Protein AF-A0A7V3VX80-F1 (afdb_monomer)

Radius of gyration: 18.84 Å; Cα contacts (8 Å, |Δi|>4): 241; chains: 1; bounding box: 45×26×64 Å

Mean predicted aligned error: 4.14 Å

Secondary structure (DSSP, 8-state):
-PPPPPEEEEE--STTTHHHHHHHHHTT-EEEEEESSS--GGGGG-SEEEE--TT-HHHHHHHHHHHT-SEEEE-S-STTHHHHHHHHHHHT-SSS-HHHHHHHH-HHHHHHHHHHTT---S-----SSHHHHHHHHHHH-SS-----SS-S--

Structure (mmCIF, N/CA/C/O backbone):
data_AF-A0A7V3VX80-F1
#
_entry.id   AF-A0A7V3VX80-F1
#
loop_
_atom_site.group_PDB
_atom_site.id
_atom_site.type_symbol
_atom_site.label_atom_id
_atom_site.label_alt_id
_atom_site.label_comp_id
_atom_site.label_asym_id
_atom_site.label_entity_id
_atom_site.label_seq_id
_atom_site.pdbx_PDB_ins_code
_atom_site.Cartn_x
_atom_site.Cartn_y
_atom_site.Cartn_z
_atom_site.occupancy
_atom_site.B_iso_or_equiv
_atom_site.auth_seq_id
_atom_site.auth_comp_id
_atom_site.auth_asym_id
_atom_site.auth_atom_id
_atom_site.pdbx_PDB_model_num
ATOM 1 N N . MET A 1 1 ? -8.036 2.687 34.904 1.00 47.69 1 MET A N 1
ATOM 2 C CA . MET A 1 1 ? -8.331 3.227 33.560 1.00 47.69 1 MET A CA 1
ATOM 3 C C . MET A 1 1 ? -8.295 2.065 32.585 1.00 47.69 1 MET A C 1
ATOM 5 O O . MET A 1 1 ? -7.263 1.417 32.483 1.00 47.69 1 MET A O 1
ATOM 9 N N . THR A 1 2 ? -9.414 1.729 31.951 1.00 60.75 2 THR A N 1
ATOM 10 C CA . THR A 1 2 ? -9.475 0.692 30.911 1.00 60.75 2 THR A CA 1
ATOM 11 C C . THR A 1 2 ? -8.682 1.186 29.698 1.00 60.75 2 THR A C 1
ATOM 13 O O . THR A 1 2 ? -8.943 2.286 29.215 1.00 60.75 2 THR A O 1
ATOM 16 N N . GLN A 1 3 ? -7.674 0.435 29.237 1.00 71.75 3 GLN A N 1
ATOM 17 C CA . GLN A 1 3 ? -6.940 0.802 28.021 1.00 71.75 3 GLN A CA 1
ATOM 18 C C . GLN A 1 3 ? -7.911 0.878 26.836 1.00 71.75 3 GLN A C 1
ATOM 20 O O . GLN A 1 3 ? -8.716 -0.032 26.636 1.00 71.75 3 GLN A O 1
ATOM 25 N N . LYS A 1 4 ? -7.820 1.952 26.039 1.00 82.94 4 LYS A N 1
ATOM 26 C CA . LYS A 1 4 ? -8.529 2.055 24.757 1.00 82.94 4 LYS A CA 1
ATOM 27 C C . LYS A 1 4 ? -8.100 0.879 23.876 1.00 82.94 4 LYS A C 1
ATOM 29 O O . LYS A 1 4 ? -6.908 0.690 23.635 1.00 82.94 4 LYS A O 1
ATOM 34 N N . GLN A 1 5 ? -9.069 0.113 23.385 1.00 89.06 5 GLN A N 1
ATOM 35 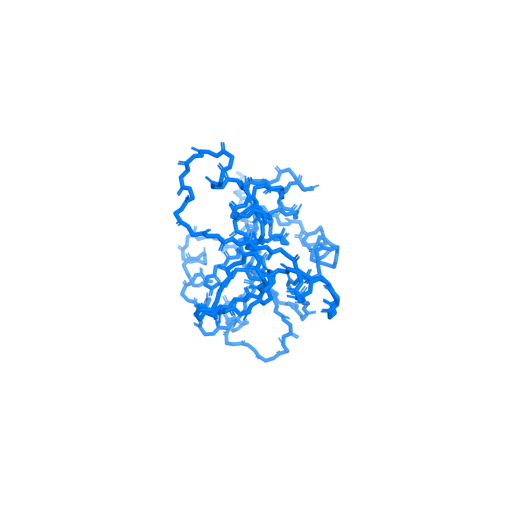C CA . GLN A 1 5 ? -8.800 -0.963 22.440 1.00 89.06 5 GLN A CA 1
ATOM 36 C C . GLN A 1 5 ? -8.361 -0.365 21.096 1.00 89.06 5 GLN A C 1
ATOM 38 O O . GLN A 1 5 ? -9.075 0.463 20.528 1.00 89.06 5 GLN A O 1
ATOM 43 N N . ARG A 1 6 ? -7.180 -0.762 20.612 1.00 97.62 6 ARG A N 1
ATOM 44 C CA . ARG A 1 6 ? -6.585 -0.232 19.375 1.00 97.62 6 ARG A CA 1
ATOM 45 C C . ARG A 1 6 ? -7.310 -0.753 18.134 1.00 97.62 6 ARG A C 1
ATOM 47 O O . ARG A 1 6 ? -7.706 -1.920 18.106 1.00 97.62 6 ARG A O 1
ATOM 54 N N . LEU A 1 7 ? -7.443 0.088 17.111 1.00 98.56 7 LEU A N 1
ATOM 55 C CA . LEU A 1 7 ? -8.063 -0.248 15.828 1.00 98.56 7 LEU A CA 1
ATOM 56 C C . LEU A 1 7 ? -7.004 -0.437 14.735 1.00 98.56 7 LEU A C 1
ATOM 58 O O . LEU A 1 7 ? -6.269 0.493 14.410 1.00 98.56 7 LEU A O 1
ATOM 62 N N . LEU A 1 8 ? -6.957 -1.634 14.151 1.00 98.75 8 LEU A N 1
ATOM 63 C CA . LEU A 1 8 ? -6.107 -1.974 13.013 1.00 98.75 8 LEU A CA 1
ATOM 64 C C . LEU A 1 8 ? -6.920 -1.927 11.714 1.00 98.75 8 LEU A C 1
ATOM 66 O O . LEU A 1 8 ? -7.960 -2.575 11.610 1.00 98.75 8 LEU A O 1
ATOM 70 N N . HIS A 1 9 ? -6.431 -1.202 10.713 1.00 98.81 9 HIS A N 1
ATOM 71 C CA . HIS A 1 9 ? -6.997 -1.186 9.366 1.00 98.81 9 HIS A CA 1
ATOM 72 C C . HIS A 1 9 ? -6.285 -2.214 8.482 1.00 98.81 9 HIS A C 1
ATOM 74 O O . HIS A 1 9 ? -5.080 -2.124 8.267 1.00 98.81 9 HIS A O 1
ATOM 80 N N . VAL A 1 10 ? -7.014 -3.201 7.975 1.00 98.69 10 VAL A N 1
ATOM 81 C CA . VAL A 1 10 ? -6.511 -4.200 7.028 1.00 98.69 10 VAL A CA 1
ATOM 82 C C . VAL A 1 10 ? -7.010 -3.851 5.626 1.00 98.69 10 VAL A C 1
ATOM 84 O O . VAL A 1 10 ? -8.218 -3.760 5.395 1.00 98.69 10 VAL A O 1
ATOM 87 N N . LEU A 1 11 ? -6.081 -3.646 4.692 1.00 98.44 11 LEU A N 1
ATOM 88 C CA . LEU A 1 11 ? -6.395 -3.477 3.275 1.00 98.44 11 LEU A CA 1
ATOM 89 C C . LEU A 1 11 ? -6.536 -4.849 2.612 1.00 98.44 11 LEU A C 1
ATOM 91 O O . LEU A 1 11 ? -5.602 -5.650 2.619 1.00 98.44 11 LEU A O 1
ATOM 95 N N . GLY A 1 12 ? -7.706 -5.099 2.030 1.00 97.38 12 GLY A N 1
ATOM 96 C CA . GLY A 1 12 ? -8.097 -6.385 1.469 1.00 97.38 12 GLY A CA 1
ATOM 97 C C . GLY A 1 12 ? -8.956 -7.203 2.436 1.00 97.38 12 GLY A C 1
ATOM 98 O O . GLY A 1 12 ? -8.631 -7.384 3.608 1.00 97.38 12 GLY A O 1
ATOM 99 N N . GLY A 1 13 ? -10.061 -7.732 1.919 1.00 97.25 13 GLY A N 1
ATOM 100 C CA . GLY A 1 13 ? -11.013 -8.597 2.615 1.00 97.25 13 GLY A CA 1
ATOM 101 C C . GLY A 1 13 ? -11.188 -9.959 1.942 1.00 97.25 13 GLY A C 1
ATOM 102 O O . GLY A 1 13 ? -12.139 -10.676 2.250 1.00 97.25 13 GLY A O 1
ATOM 103 N N . GLY A 1 14 ? -10.315 -10.321 1.000 1.00 97.06 14 GLY A N 1
ATOM 104 C CA . GLY A 1 14 ? -10.338 -11.617 0.327 1.00 97.06 14 GLY A CA 1
ATOM 105 C C . GLY A 1 14 ? -10.100 -12.802 1.270 1.00 97.06 14 GLY A C 1
ATOM 106 O O . GLY A 1 14 ? -9.786 -12.652 2.451 1.00 97.06 14 GLY A O 1
ATOM 107 N N . GLN A 1 15 ? -10.241 -14.020 0.736 1.00 97.31 15 GLN A N 1
ATOM 108 C CA . GLN A 1 15 ? -10.081 -15.254 1.520 1.00 97.31 15 GLN A CA 1
ATOM 109 C C . GLN A 1 15 ? -8.701 -15.363 2.190 1.00 97.31 15 GLN A C 1
ATOM 111 O O . GLN A 1 15 ? -8.580 -15.916 3.280 1.00 97.31 15 GLN A O 1
ATOM 116 N N . TRP A 1 16 ? -7.674 -14.794 1.555 1.00 96.69 16 TRP A N 1
ATOM 117 C CA . TRP A 1 16 ? -6.292 -14.853 2.019 1.00 96.69 16 TRP A CA 1
ATOM 118 C C . TRP A 1 16 ? -6.006 -13.888 3.175 1.00 96.69 16 TRP A C 1
ATOM 120 O O . TRP A 1 16 ? -5.120 -14.161 3.975 1.00 96.69 16 TRP A O 1
ATOM 130 N N . GLN A 1 17 ? -6.806 -12.831 3.340 1.00 97.88 17 GLN A N 1
ATOM 131 C CA . GLN A 1 17 ? -6.701 -11.891 4.459 1.00 97.88 17 GLN A CA 1
ATOM 132 C C . GLN A 1 17 ? -7.469 -12.352 5.709 1.00 97.88 17 GLN A C 1
ATOM 134 O O . GLN A 1 17 ? -7.228 -11.839 6.804 1.00 97.88 17 GLN A O 1
ATOM 139 N N . VAL A 1 18 ? -8.371 -13.337 5.596 1.00 98.25 18 VAL A N 1
ATOM 140 C CA . VAL A 1 18 ? -9.162 -13.852 6.733 1.00 98.25 18 VAL A CA 1
ATOM 141 C C . VAL A 1 18 ? -8.285 -14.308 7.914 1.00 98.25 18 VAL A C 1
ATOM 143 O O . VAL A 1 18 ? -8.597 -13.924 9.046 1.00 98.25 18 VAL A O 1
ATOM 146 N N . PRO A 1 19 ? -7.190 -15.078 7.726 1.00 98.31 19 PRO A N 1
ATOM 147 C CA . PRO A 1 19 ? -6.295 -15.440 8.827 1.00 98.31 19 PRO A CA 1
ATOM 148 C C . PRO A 1 19 ? -5.704 -14.219 9.543 1.00 98.31 19 PRO A C 1
ATOM 150 O O . PRO A 1 19 ? -5.683 -14.186 10.774 1.00 98.31 19 PRO A O 1
ATOM 153 N N . THR A 1 20 ? -5.301 -13.194 8.792 1.00 98.06 20 THR A N 1
ATOM 154 C CA . THR A 1 20 ? -4.724 -11.949 9.319 1.00 98.06 20 THR A CA 1
ATOM 155 C C . THR A 1 20 ? -5.746 -11.155 10.132 1.00 98.06 20 THR A C 1
ATOM 157 O O . THR A 1 20 ? -5.463 -10.764 11.267 1.00 98.06 20 THR A O 1
ATOM 160 N N . ILE A 1 21 ? -6.976 -11.022 9.628 1.00 98.50 21 ILE A N 1
ATOM 161 C CA . ILE A 1 21 ? -8.092 -10.375 10.340 1.00 98.50 21 ILE A CA 1
ATOM 162 C C . ILE A 1 21 ? -8.395 -11.111 11.654 1.00 98.50 21 ILE A C 1
ATOM 164 O O . ILE A 1 21 ? -8.453 -10.501 12.726 1.00 98.50 21 ILE A O 1
ATOM 168 N N . ARG A 1 22 ? -8.526 -12.444 11.605 1.00 98.44 22 ARG A N 1
ATOM 169 C CA . ARG A 1 22 ? -8.787 -13.268 12.798 1.00 98.44 22 ARG A CA 1
ATOM 170 C C . ARG A 1 22 ? -7.643 -13.190 13.802 1.00 98.44 22 ARG A C 1
ATOM 172 O O . ARG A 1 22 ? -7.893 -13.150 15.007 1.00 98.44 22 ARG A O 1
ATOM 179 N N . ARG A 1 23 ? -6.393 -13.141 13.332 1.00 98.31 23 ARG A N 1
ATOM 180 C CA . ARG A 1 23 ? -5.223 -13.016 14.203 1.00 98.31 23 ARG A CA 1
ATOM 181 C C . ARG A 1 23 ? -5.186 -11.663 14.907 1.00 98.31 23 ARG A C 1
ATOM 183 O O . ARG A 1 23 ? -4.947 -11.640 16.111 1.00 98.31 23 ARG A O 1
ATOM 190 N N . ALA A 1 24 ? -5.468 -10.569 14.202 1.00 97.94 24 ALA A N 1
ATOM 191 C CA . ALA A 1 24 ? -5.551 -9.239 14.801 1.00 97.94 24 ALA A CA 1
ATOM 192 C C . ALA A 1 24 ? -6.619 -9.184 15.908 1.00 97.94 24 ALA A C 1
ATOM 194 O O . ALA A 1 24 ? -6.332 -8.748 17.024 1.00 97.94 24 ALA A O 1
ATOM 195 N N . ARG A 1 25 ? -7.809 -9.743 15.650 1.00 97.69 25 ARG A N 1
ATOM 196 C CA . ARG A 1 25 ? -8.873 -9.898 16.658 1.00 97.69 25 ARG A CA 1
ATOM 197 C C . ARG A 1 25 ? -8.413 -10.709 17.871 1.00 97.69 25 ARG A C 1
ATOM 199 O O . ARG A 1 25 ? -8.603 -10.281 19.005 1.00 97.69 25 ARG A O 1
ATOM 206 N N . ALA A 1 26 ? -7.768 -11.856 17.647 1.00 97.88 26 ALA A N 1
ATOM 207 C CA . ALA A 1 26 ? -7.262 -12.721 18.717 1.00 97.88 26 ALA A CA 1
ATOM 208 C C . ALA A 1 26 ? -6.165 -12.059 19.574 1.00 97.88 26 ALA A C 1
ATOM 210 O O . ALA A 1 26 ? -5.979 -12.431 20.728 1.00 97.88 26 ALA A O 1
ATOM 211 N N . LEU A 1 27 ? -5.449 -11.076 19.022 1.00 97.25 27 LEU A N 1
ATOM 212 C CA . LEU A 1 27 ? -4.480 -10.245 19.743 1.00 97.25 27 LEU A CA 1
ATOM 213 C C . LEU A 1 27 ? -5.131 -9.075 20.504 1.00 97.25 27 LEU A C 1
ATOM 215 O O . LEU A 1 27 ? -4.427 -8.295 21.140 1.00 97.25 27 LEU A O 1
ATOM 219 N N . GLY A 1 28 ? -6.459 -8.948 20.452 1.00 97.00 28 GLY A N 1
ATOM 220 C CA . GLY A 1 28 ? -7.214 -7.920 21.159 1.00 97.00 28 GLY A CA 1
ATOM 221 C C . GLY A 1 28 ? -7.401 -6.616 20.382 1.00 97.00 28 GLY A C 1
ATOM 222 O O . GLY A 1 28 ? -7.915 -5.660 20.959 1.00 97.00 28 GLY A O 1
ATOM 223 N N . TYR A 1 29 ? -7.038 -6.549 19.098 1.00 98.12 29 TYR A N 1
ATOM 224 C CA . TYR A 1 29 ? -7.343 -5.389 18.256 1.00 98.12 29 TYR A CA 1
ATOM 225 C C . TYR A 1 29 ? -8.797 -5.412 17.789 1.00 98.12 29 TYR A C 1
ATOM 227 O O . TYR A 1 29 ? -9.373 -6.473 17.535 1.00 98.12 29 TYR A O 1
ATOM 235 N N . ARG A 1 30 ? -9.365 -4.222 17.602 1.00 98.38 30 ARG A N 1
ATOM 236 C CA . ARG A 1 30 ? -10.513 -4.046 16.709 1.00 98.38 30 ARG A CA 1
ATOM 237 C C . ARG A 1 30 ? -10.005 -3.986 15.277 1.00 98.38 30 ARG A C 1
ATOM 239 O O . ARG A 1 30 ? -8.888 -3.517 15.057 1.00 98.38 30 ARG A O 1
ATOM 246 N N . VAL A 1 31 ? -10.802 -4.438 14.316 1.00 98.69 31 VAL A N 1
ATOM 247 C CA . VAL A 1 31 ? -10.376 -4.494 12.914 1.00 98.69 31 VAL A CA 1
ATOM 248 C C . VAL A 1 31 ? -11.349 -3.755 12.006 1.00 98.69 31 VAL A C 1
ATOM 250 O O . VAL A 1 31 ? -12.538 -4.064 11.980 1.00 98.69 31 VAL A O 1
ATOM 253 N N . LEU A 1 32 ? -10.820 -2.803 11.242 1.00 98.81 32 LEU A N 1
ATOM 254 C CA . LEU A 1 32 ? -11.469 -2.212 10.077 1.00 98.81 32 LEU A CA 1
ATOM 255 C C . LEU A 1 32 ? -10.925 -2.904 8.828 1.00 98.81 32 LEU A C 1
ATOM 257 O O . LEU A 1 32 ? -9.711 -2.992 8.668 1.00 98.81 32 LEU A O 1
ATOM 261 N N . VAL A 1 33 ? -11.795 -3.364 7.935 1.00 98.75 33 VAL A N 1
ATOM 262 C CA . VAL A 1 33 ? -11.391 -3.939 6.646 1.00 98.75 33 VAL A CA 1
ATOM 263 C C . VAL A 1 33 ? -11.915 -3.071 5.513 1.00 98.75 33 VAL A C 1
ATOM 265 O O . VAL A 1 33 ? -13.091 -2.726 5.490 1.00 98.75 33 VAL A O 1
ATOM 268 N N . THR A 1 34 ? -11.067 -2.748 4.543 1.00 98.62 34 THR A N 1
ATOM 269 C CA . THR A 1 34 ? -11.526 -2.135 3.289 1.00 98.62 34 THR A CA 1
ATOM 270 C C . THR A 1 34 ? -11.118 -2.969 2.100 1.00 98.62 34 THR A C 1
ATOM 272 O O . THR A 1 34 ? -9.985 -3.442 2.040 1.00 98.62 34 THR A O 1
ATOM 275 N N . ASP A 1 35 ? -12.013 -3.104 1.134 1.00 98.38 35 ASP A N 1
ATOM 276 C CA . ASP A 1 35 ? -11.739 -3.768 -0.134 1.00 98.38 35 ASP A CA 1
ATOM 277 C C . ASP A 1 35 ? -12.544 -3.099 -1.255 1.00 98.38 35 ASP A C 1
ATOM 279 O O . ASP A 1 35 ? -13.546 -2.428 -1.005 1.00 98.38 35 ASP A O 1
ATOM 283 N N . LEU A 1 36 ? -12.119 -3.307 -2.500 1.00 97.19 36 LEU A N 1
ATOM 284 C CA . LEU A 1 36 ? -12.797 -2.793 -3.687 1.00 97.19 36 LEU A CA 1
ATOM 285 C C . LEU A 1 36 ? -14.211 -3.375 -3.848 1.00 97.19 36 LEU A C 1
ATOM 287 O O . LEU A 1 36 ? -15.080 -2.727 -4.426 1.00 97.19 36 LEU A O 1
ATOM 291 N N . TYR A 1 37 ? -14.446 -4.595 -3.359 1.00 97.69 37 TYR A N 1
ATOM 292 C CA . TYR A 1 37 ? -15.704 -5.308 -3.571 1.00 97.69 37 TYR A CA 1
ATOM 293 C C . TYR A 1 37 ? -16.592 -5.292 -2.326 1.00 97.69 37 TYR A C 1
ATOM 295 O O . TYR A 1 37 ? -16.120 -5.366 -1.190 1.00 97.69 37 TYR A O 1
ATOM 303 N N . ALA A 1 38 ? -17.904 -5.229 -2.559 1.00 97.06 38 ALA A N 1
ATOM 304 C CA . ALA A 1 38 ? -18.919 -5.197 -1.507 1.00 97.06 38 ALA A CA 1
ATOM 305 C C . ALA A 1 38 ? -19.139 -6.548 -0.811 1.00 97.06 38 ALA A C 1
ATOM 307 O O . ALA A 1 38 ? -19.576 -6.571 0.335 1.00 97.06 38 ALA A O 1
ATOM 308 N N . ASP A 1 39 ? -18.814 -7.655 -1.478 1.00 96.94 39 ASP A N 1
ATOM 309 C CA . ASP A 1 39 ? -18.932 -8.999 -0.920 1.00 96.94 39 ASP A CA 1
ATOM 310 C C . ASP A 1 39 ? -17.546 -9.617 -0.733 1.00 96.94 39 ASP A C 1
ATOM 312 O O . ASP A 1 39 ? -16.846 -9.940 -1.700 1.00 96.94 39 ASP A O 1
ATOM 316 N N . ARG A 1 40 ? -17.126 -9.718 0.530 1.00 97.88 40 ARG A N 1
ATOM 317 C CA . ARG A 1 40 ? -15.804 -10.198 0.922 1.00 97.88 40 ARG A CA 1
ATOM 318 C C . ARG A 1 40 ? -15.873 -11.039 2.193 1.00 97.88 40 ARG A C 1
ATOM 320 O O . ARG A 1 40 ? -16.430 -10.586 3.194 1.00 97.88 40 ARG A O 1
ATOM 327 N N . PRO A 1 41 ? -15.227 -12.221 2.222 1.00 97.94 41 PRO A N 1
ATOM 328 C CA . PRO A 1 41 ? -15.274 -13.104 3.386 1.00 97.94 41 PRO A CA 1
ATOM 329 C C . PRO A 1 41 ? -14.642 -12.476 4.635 1.00 97.94 41 PRO A C 1
ATOM 331 O O . PRO A 1 41 ? -15.062 -12.772 5.751 1.00 97.94 41 PRO A O 1
ATOM 334 N N . GLY A 1 42 ? -13.660 -11.584 4.472 1.00 97.75 42 GLY A N 1
ATOM 335 C CA . GLY A 1 42 ? -13.022 -10.863 5.571 1.00 97.75 42 GLY A CA 1
ATOM 336 C C . GLY A 1 42 ? -13.983 -9.982 6.373 1.00 97.75 42 GLY A C 1
ATOM 337 O O . GLY A 1 42 ? -13.786 -9.821 7.577 1.00 97.75 42 GLY A O 1
ATOM 338 N N . TYR A 1 43 ? -15.051 -9.471 5.751 1.00 98.38 43 TYR A N 1
ATOM 339 C CA . TYR A 1 43 ? -16.017 -8.589 6.413 1.00 98.38 43 TYR A CA 1
ATOM 340 C C . TYR A 1 43 ? -16.767 -9.283 7.550 1.00 98.38 43 TYR A C 1
ATOM 342 O O . TYR A 1 43 ? -17.050 -8.648 8.562 1.00 98.38 43 TYR A O 1
ATOM 350 N N . ALA A 1 44 ? -17.007 -10.593 7.445 1.00 98.12 44 ALA A N 1
ATOM 351 C CA . ALA A 1 44 ? -17.683 -11.373 8.484 1.00 98.12 44 ALA A CA 1
ATOM 352 C C . ALA A 1 44 ? -16.883 -11.474 9.799 1.00 98.12 44 ALA A C 1
ATOM 354 O O . ALA A 1 44 ? -17.437 -11.828 10.838 1.00 98.12 44 ALA A O 1
ATOM 355 N N . TYR A 1 45 ? -15.580 -11.181 9.760 1.00 98.06 45 TYR A N 1
ATOM 356 C CA . TYR A 1 45 ? -14.678 -11.272 10.911 1.00 98.06 45 TYR A CA 1
ATOM 357 C C . TYR A 1 45 ? -14.207 -9.901 11.419 1.00 98.06 45 TYR A C 1
ATOM 359 O O . TYR A 1 45 ? -13.481 -9.841 12.416 1.00 98.06 45 TYR A O 1
ATOM 367 N N . ALA A 1 46 ? -14.585 -8.821 10.734 1.00 98.06 46 ALA A N 1
ATOM 368 C CA . ALA A 1 46 ? -14.177 -7.458 11.045 1.00 98.06 46 ALA A CA 1
ATOM 369 C C . ALA A 1 46 ? -15.149 -6.781 12.023 1.00 98.06 46 ALA A C 1
ATOM 371 O O . ALA A 1 46 ? -16.337 -7.088 12.051 1.00 98.06 46 ALA A O 1
ATOM 372 N N . ASP A 1 47 ? -14.652 -5.820 12.806 1.00 98.56 47 ASP A N 1
ATOM 373 C CA . ASP A 1 47 ? -15.511 -4.931 13.602 1.00 98.56 47 ASP A CA 1
ATOM 374 C C . ASP A 1 47 ? -16.203 -3.888 12.720 1.00 98.56 47 ASP A C 1
ATOM 376 O O . ASP A 1 47 ? -17.323 -3.471 13.004 1.00 98.56 47 ASP A O 1
ATOM 380 N N . TYR A 1 48 ? -15.510 -3.459 11.666 1.00 98.56 48 TYR A N 1
ATOM 381 C CA . TYR A 1 48 ? -15.970 -2.475 10.700 1.00 98.56 48 TYR A CA 1
ATOM 382 C C . TYR A 1 48 ? -15.527 -2.883 9.301 1.00 98.56 48 TYR A C 1
ATOM 384 O O . TYR A 1 48 ? -14.450 -3.461 9.131 1.00 98.56 48 TYR A O 1
ATOM 392 N N . HIS A 1 49 ? -16.311 -2.528 8.290 1.00 98.50 49 HIS A N 1
ATOM 393 C CA . HIS A 1 49 ? -15.870 -2.630 6.909 1.00 98.50 49 HIS A CA 1
ATOM 394 C C . HIS A 1 49 ? -16.429 -1.503 6.047 1.00 98.50 49 HIS A C 1
ATOM 396 O O . HIS A 1 49 ? -17.512 -0.990 6.318 1.00 98.50 49 HIS A O 1
ATOM 402 N N . GLU A 1 50 ? -15.694 -1.143 4.998 1.00 98.31 50 GLU A N 1
ATOM 403 C CA . GLU A 1 50 ? -16.166 -0.232 3.957 1.00 98.31 50 GLU A CA 1
ATOM 404 C C . GLU A 1 50 ? -15.686 -0.684 2.579 1.00 98.31 50 GLU A C 1
ATOM 406 O O . GLU A 1 50 ? -14.582 -1.208 2.423 1.00 98.31 50 GLU A O 1
ATOM 411 N N . VAL A 1 51 ? -16.507 -0.421 1.564 1.00 98.44 51 VAL A N 1
ATOM 412 C CA . VAL A 1 51 ? -16.107 -0.597 0.168 1.00 98.44 51 VAL A CA 1
ATOM 413 C C . VAL A 1 51 ? -15.240 0.593 -0.229 1.00 98.44 51 VAL A C 1
ATOM 415 O O . VAL A 1 51 ? -15.721 1.721 -0.328 1.00 98.44 51 VAL A O 1
ATOM 418 N N . MET A 1 52 ? -13.950 0.344 -0.419 1.00 98.19 52 MET A N 1
ATOM 419 C CA . MET A 1 52 ? -12.959 1.343 -0.797 1.00 98.19 52 MET A CA 1
ATOM 420 C C . MET A 1 52 ? -11.874 0.674 -1.630 1.00 98.19 52 MET A C 1
ATOM 422 O O . MET A 1 52 ? -11.296 -0.336 -1.229 1.00 98.19 52 MET A O 1
ATOM 426 N N . ASP A 1 53 ? -11.571 1.276 -2.777 1.00 97.94 53 ASP A N 1
ATOM 427 C CA . ASP A 1 53 ? -10.431 0.874 -3.589 1.00 97.94 53 ASP A CA 1
ATOM 428 C C . ASP A 1 53 ? -9.139 1.057 -2.781 1.00 97.94 53 ASP A C 1
ATOM 430 O O . ASP A 1 53 ? -8.731 2.176 -2.465 1.00 97.94 53 ASP A O 1
ATOM 434 N N . ILE A 1 54 ? -8.485 -0.058 -2.459 1.00 97.38 54 ILE A N 1
ATOM 435 C CA . ILE A 1 54 ? -7.255 -0.078 -1.663 1.00 97.38 54 ILE A CA 1
ATOM 436 C C . ILE A 1 54 ? -6.054 0.533 -2.399 1.00 97.38 54 ILE A C 1
ATOM 438 O O . ILE A 1 54 ? -5.020 0.768 -1.779 1.00 97.38 54 ILE A O 1
ATOM 442 N N . THR A 1 55 ? -6.169 0.825 -3.697 1.00 96.69 55 THR A N 1
ATOM 443 C CA . THR A 1 55 ? -5.176 1.588 -4.471 1.00 96.69 55 THR A CA 1
ATOM 444 C C . THR A 1 55 ? -5.430 3.102 -4.403 1.00 96.69 55 THR A C 1
ATOM 446 O O . THR A 1 55 ? -4.525 3.907 -4.638 1.00 96.69 55 THR A O 1
ATOM 449 N N . ASN A 1 56 ? -6.634 3.529 -3.994 1.00 98.25 56 ASN A N 1
ATOM 450 C CA . ASN A 1 56 ? -6.960 4.934 -3.783 1.00 98.25 56 ASN A CA 1
ATOM 451 C C . ASN A 1 56 ? -6.415 5.411 -2.429 1.00 98.25 56 ASN A C 1
ATOM 453 O O . ASN A 1 56 ? -7.088 5.370 -1.393 1.00 98.25 56 ASN A O 1
ATOM 457 N N . ARG A 1 57 ? -5.174 5.900 -2.450 1.00 98.31 57 ARG A N 1
ATOM 458 C CA . ARG A 1 57 ? -4.456 6.352 -1.251 1.00 98.31 57 ARG A CA 1
ATOM 459 C C . ARG A 1 57 ? -5.139 7.491 -0.489 1.00 98.31 57 ARG A C 1
ATOM 461 O O . ARG A 1 57 ? -5.155 7.472 0.738 1.00 98.31 57 ARG A O 1
ATOM 468 N N . GLU A 1 58 ? -5.738 8.455 -1.190 1.00 98.62 58 GLU A N 1
ATOM 469 C CA . GLU A 1 58 ? -6.433 9.587 -0.555 1.00 98.62 58 GLU A CA 1
ATOM 470 C C . GLU A 1 58 ? -7.788 9.165 0.019 1.00 98.62 58 GLU A C 1
ATOM 472 O O . GLU A 1 58 ? -8.146 9.547 1.135 1.00 98.62 58 GLU A O 1
ATOM 477 N N . GLY A 1 59 ? -8.523 8.320 -0.710 1.00 98.62 59 GLY A N 1
ATOM 478 C CA . GLY A 1 59 ? -9.763 7.716 -0.225 1.00 98.62 59 GLY A CA 1
ATOM 479 C C . GLY A 1 59 ? -9.523 6.893 1.038 1.00 98.62 59 GLY A C 1
ATOM 480 O O . GLY A 1 59 ? -10.200 7.091 2.047 1.00 98.62 59 GLY A O 1
ATOM 481 N N . THR A 1 60 ? -8.492 6.049 1.026 1.00 98.75 60 THR A N 1
ATOM 482 C CA . THR A 1 60 ? -8.107 5.233 2.183 1.00 98.75 60 THR A CA 1
ATOM 483 C C . THR A 1 60 ? -7.644 6.096 3.359 1.00 98.75 60 THR A C 1
ATOM 485 O O . THR A 1 60 ? -8.043 5.834 4.490 1.00 98.75 60 THR A O 1
ATOM 488 N N . LEU A 1 61 ? -6.885 7.175 3.120 1.00 98.88 61 LEU A N 1
ATOM 489 C CA . LEU A 1 61 ? -6.504 8.132 4.168 1.00 98.88 61 LEU A CA 1
ATOM 490 C C . LEU A 1 61 ? -7.727 8.804 4.804 1.00 98.88 61 LEU A C 1
ATOM 492 O O . LEU A 1 61 ? -7.781 8.972 6.024 1.00 98.88 61 LEU A O 1
ATOM 496 N N . SER A 1 62 ? -8.716 9.182 3.991 1.00 98.75 62 SER A N 1
ATOM 497 C CA . SER A 1 62 ? -9.979 9.742 4.477 1.00 98.75 62 SER A CA 1
ATOM 498 C C . SER A 1 62 ? -10.710 8.750 5.384 1.00 98.75 62 SER A C 1
ATOM 500 O O . SER A 1 62 ? -11.079 9.109 6.502 1.00 98.75 62 SER A O 1
ATOM 502 N N . VAL A 1 63 ? -10.850 7.490 4.955 1.00 98.75 63 VAL A N 1
ATOM 503 C CA . VAL A 1 63 ? -11.440 6.411 5.767 1.00 98.75 63 VAL A CA 1
ATOM 504 C C . VAL A 1 63 ? -10.673 6.250 7.082 1.00 98.75 63 VAL A C 1
ATOM 506 O O . VAL A 1 63 ? -11.254 6.377 8.158 1.00 98.75 63 VAL A O 1
ATOM 509 N N . ALA A 1 64 ? -9.358 6.060 7.011 1.00 98.69 64 ALA A N 1
ATOM 510 C CA . ALA A 1 64 ? -8.492 5.855 8.167 1.00 98.69 64 ALA A CA 1
ATOM 511 C C . ALA A 1 64 ? -8.618 6.977 9.216 1.00 98.69 64 ALA A C 1
ATOM 513 O O . ALA A 1 64 ? -8.714 6.708 10.417 1.00 98.69 64 ALA A O 1
ATOM 514 N N . ARG A 1 65 ? -8.696 8.240 8.770 1.00 98.62 65 ARG A N 1
ATOM 515 C CA . ARG A 1 65 ? -8.915 9.401 9.646 1.00 98.62 65 ARG A CA 1
ATOM 516 C C . ARG A 1 65 ? -10.293 9.401 10.298 1.00 98.62 65 ARG A C 1
ATOM 518 O O . ARG A 1 65 ? -10.374 9.691 11.487 1.00 98.62 65 ARG A O 1
ATOM 525 N N . ARG A 1 66 ? -11.359 9.062 9.559 1.00 98.44 66 ARG A N 1
ATOM 526 C CA . ARG A 1 66 ? -12.725 8.999 10.114 1.00 98.44 66 ARG A CA 1
ATOM 527 C C . ARG A 1 66 ? -12.840 7.982 11.247 1.00 98.44 66 ARG A C 1
ATOM 529 O O . ARG A 1 66 ? -13.507 8.262 12.236 1.00 98.44 66 ARG A O 1
ATOM 536 N N . TYR A 1 67 ? -12.176 6.833 11.119 1.00 98.31 67 TYR A N 1
ATOM 537 C CA . TYR A 1 67 ? -12.193 5.792 12.152 1.00 98.31 67 TYR A CA 1
ATOM 538 C C . TYR A 1 67 ? -11.162 5.998 13.268 1.00 98.31 67 TYR A C 1
ATOM 540 O O . TYR A 1 67 ? -11.259 5.339 14.302 1.00 98.31 67 TYR A O 1
ATOM 548 N N . GLY A 1 68 ? -10.181 6.889 13.086 1.00 98.00 68 GLY A N 1
ATOM 549 C CA . GLY A 1 68 ? -9.127 7.125 14.074 1.00 98.00 68 GLY A CA 1
ATOM 550 C C . GLY A 1 68 ? -8.294 5.870 14.347 1.00 98.00 68 GLY A C 1
ATOM 551 O O . GLY A 1 68 ? -8.156 5.465 15.503 1.00 98.00 68 GLY A O 1
ATOM 552 N N . ILE A 1 69 ? -7.803 5.239 13.275 1.00 98.56 69 ILE A N 1
ATOM 553 C CA . ILE A 1 69 ? -7.038 3.987 13.333 1.00 98.56 69 ILE A CA 1
ATOM 554 C C . ILE A 1 69 ? -5.703 4.170 14.075 1.00 98.56 69 ILE A C 1
ATOM 556 O O . ILE A 1 69 ? -5.093 5.236 14.028 1.00 98.56 69 ILE A O 1
ATOM 560 N N . ASP A 1 70 ? -5.232 3.107 14.726 1.00 98.50 70 ASP A N 1
ATOM 561 C CA . ASP A 1 70 ? -3.960 3.072 15.463 1.00 98.50 70 ASP A CA 1
ATOM 562 C C . ASP A 1 70 ? -2.861 2.304 14.694 1.00 98.50 70 ASP A C 1
ATOM 564 O O . ASP A 1 70 ? -1.713 2.231 15.132 1.00 98.50 70 ASP A O 1
ATOM 568 N N . GLY A 1 71 ? -3.205 1.718 13.545 1.00 98.56 71 GLY A N 1
ATOM 569 C CA . GLY A 1 71 ? -2.286 1.029 12.644 1.00 98.56 71 GLY A CA 1
ATOM 570 C C . GLY A 1 71 ? -2.976 0.617 11.347 1.00 98.56 71 GLY A C 1
ATOM 571 O O . GLY A 1 71 ? -4.199 0.478 11.309 1.00 98.56 71 GLY A O 1
ATOM 572 N N . ILE A 1 72 ? -2.191 0.396 10.294 1.00 98.81 72 ILE A N 1
ATOM 573 C CA . ILE A 1 72 ? -2.667 -0.064 8.987 1.00 98.81 72 ILE A CA 1
ATOM 574 C C . ILE A 1 72 ? -1.706 -1.101 8.408 1.00 98.81 72 ILE A C 1
ATOM 576 O O . ILE A 1 72 ? -0.492 -0.950 8.528 1.00 98.81 72 ILE A O 1
ATOM 580 N N . ILE A 1 73 ? -2.243 -2.150 7.786 1.00 98.25 73 ILE A N 1
ATOM 581 C CA . ILE A 1 73 ? -1.466 -3.181 7.094 1.00 98.25 73 ILE A CA 1
ATOM 582 C C . ILE A 1 73 ? -2.104 -3.550 5.753 1.00 98.25 73 ILE A C 1
ATOM 584 O O . ILE A 1 73 ? -3.319 -3.471 5.579 1.00 98.25 73 ILE A O 1
ATOM 588 N N . CYS A 1 74 ? -1.269 -4.001 4.821 1.00 97.44 74 CYS A N 1
ATOM 589 C CA . CYS A 1 74 ? -1.673 -4.684 3.598 1.00 97.44 74 CYS A CA 1
ATOM 590 C C . CYS A 1 74 ? -0.930 -6.018 3.573 1.00 97.44 74 CYS A C 1
ATOM 592 O O . CYS A 1 74 ? 0.292 -6.034 3.705 1.00 97.44 74 CYS A O 1
ATOM 594 N N . ASP A 1 75 ? -1.666 -7.119 3.467 1.00 93.75 75 ASP A N 1
ATOM 595 C CA . ASP A 1 75 ? -1.114 -8.470 3.524 1.00 93.75 75 ASP A CA 1
ATOM 596 C C . ASP A 1 75 ? -1.662 -9.312 2.369 1.00 93.75 75 ASP A C 1
ATOM 598 O O . ASP A 1 75 ? -2.790 -9.106 1.907 1.00 93.75 75 ASP A O 1
ATOM 602 N N . THR A 1 76 ? -0.863 -10.274 1.905 1.00 93.69 76 THR A N 1
ATOM 603 C CA . THR A 1 76 ? -1.150 -11.205 0.794 1.00 93.69 76 THR A CA 1
ATOM 604 C C . THR A 1 76 ? -1.365 -10.567 -0.592 1.00 93.69 76 THR A C 1
ATOM 606 O O . THR A 1 76 ? -1.713 -11.262 -1.546 1.00 93.69 76 THR A O 1
ATOM 609 N N . THR A 1 77 ? -1.144 -9.257 -0.733 1.00 90.88 77 THR A N 1
ATOM 610 C CA . THR A 1 77 ? -1.198 -8.527 -2.009 1.00 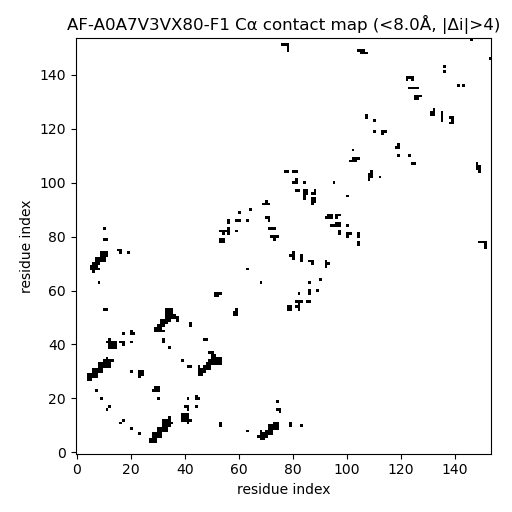90.88 77 THR A CA 1
ATOM 611 C C . THR A 1 77 ? -0.305 -7.288 -1.968 1.00 90.88 77 THR A C 1
ATOM 613 O O . THR A 1 77 ? -0.266 -6.584 -0.958 1.00 90.88 77 THR A O 1
ATOM 616 N N . ASP A 1 78 ? 0.374 -7.006 -3.082 1.00 92.19 78 ASP A N 1
ATOM 617 C CA . ASP A 1 78 ? 1.310 -5.880 -3.190 1.00 92.19 78 ASP A CA 1
ATOM 618 C C . ASP A 1 78 ? 0.619 -4.580 -3.630 1.00 92.19 78 ASP A C 1
ATOM 620 O O . ASP A 1 78 ? 1.109 -3.487 -3.347 1.00 92.19 78 ASP A O 1
ATOM 624 N N . VAL A 1 79 ? -0.552 -4.666 -4.275 1.00 93.19 79 VAL A N 1
ATOM 625 C CA . VAL A 1 79 ? -1.245 -3.498 -4.862 1.00 93.19 79 VAL A CA 1
ATOM 626 C C . VAL A 1 79 ? -1.672 -2.454 -3.826 1.00 93.19 79 VAL A C 1
ATOM 628 O O . VAL A 1 79 ? -1.715 -1.265 -4.128 1.00 93.19 79 VAL A O 1
ATOM 631 N N . GLY A 1 80 ? -1.966 -2.878 -2.593 1.00 96.38 80 GLY A N 1
ATOM 632 C CA . GLY A 1 80 ? -2.346 -1.986 -1.494 1.00 96.38 80 GLY A CA 1
ATOM 633 C C . GLY A 1 80 ? -1.171 -1.519 -0.628 1.00 96.38 80 GLY A C 1
ATOM 634 O O . GLY A 1 80 ? -1.354 -0.645 0.221 1.00 96.38 80 GLY A O 1
ATOM 635 N N . VAL A 1 81 ? 0.039 -2.061 -0.814 1.00 97.50 81 VAL A N 1
ATOM 636 C CA . VAL A 1 81 ? 1.202 -1.743 0.035 1.00 97.50 81 VAL A CA 1
ATOM 637 C C . VAL A 1 81 ? 1.590 -0.260 -0.048 1.00 97.50 81 VAL A C 1
ATOM 639 O O . VAL A 1 81 ? 1.770 0.348 1.014 1.00 97.50 81 VAL A O 1
ATOM 642 N N . PRO A 1 82 ? 1.645 0.385 -1.236 1.00 97.88 82 PRO A N 1
ATOM 643 C CA . PRO A 1 82 ? 1.901 1.822 -1.322 1.00 97.88 82 PRO A CA 1
ATOM 644 C C . PRO A 1 82 ? 0.848 2.647 -0.584 1.00 97.88 82 PRO A C 1
ATOM 646 O O . PRO A 1 82 ? 1.190 3.597 0.114 1.00 97.88 82 PRO A O 1
ATOM 649 N N . THR A 1 83 ? -0.426 2.263 -0.673 1.00 98.50 83 THR A N 1
ATOM 650 C CA . THR A 1 83 ? -1.512 2.941 0.041 1.00 98.50 83 THR A CA 1
ATOM 651 C C . THR A 1 83 ? -1.376 2.798 1.555 1.00 98.50 83 THR A C 1
ATOM 653 O O . THR A 1 83 ? -1.460 3.801 2.262 1.00 98.50 83 THR A O 1
ATOM 656 N N . ALA A 1 84 ? -1.116 1.592 2.069 1.00 98.62 84 ALA A N 1
ATOM 657 C CA . ALA A 1 84 ? -0.906 1.377 3.501 1.00 98.62 84 ALA A CA 1
ATOM 658 C C . ALA A 1 84 ? 0.272 2.213 4.026 1.00 98.62 84 ALA A C 1
ATOM 660 O O . ALA A 1 84 ? 0.142 2.899 5.040 1.00 98.62 84 ALA A O 1
ATOM 661 N N . ALA A 1 85 ? 1.397 2.215 3.303 1.00 98.62 85 ALA A N 1
ATOM 662 C CA . ALA A 1 85 ? 2.570 3.004 3.661 1.00 98.62 85 ALA A CA 1
ATOM 663 C C . ALA A 1 85 ? 2.298 4.516 3.604 1.00 98.62 85 ALA A C 1
ATOM 665 O O . ALA A 1 85 ? 2.701 5.241 4.513 1.00 98.62 85 ALA A O 1
ATOM 666 N N . TYR A 1 86 ? 1.568 4.982 2.584 1.00 98.75 86 TYR A N 1
ATOM 667 C CA . TYR A 1 86 ? 1.145 6.377 2.455 1.00 98.75 86 TYR A CA 1
ATOM 668 C C . TYR A 1 86 ? 0.306 6.829 3.651 1.00 98.75 86 TYR A C 1
ATOM 670 O O . TYR A 1 86 ? 0.588 7.856 4.266 1.00 98.75 86 TYR A O 1
ATOM 678 N N . VAL A 1 87 ? -0.724 6.055 3.999 1.00 98.81 87 VAL A N 1
ATOM 679 C CA . VAL A 1 87 ? -1.622 6.369 5.114 1.00 98.81 87 VAL A CA 1
ATOM 680 C C . VAL A 1 87 ? -0.864 6.356 6.435 1.00 98.81 87 VAL A C 1
ATOM 682 O O . VAL A 1 87 ? -1.011 7.297 7.216 1.00 98.81 87 VAL A O 1
ATOM 685 N N . ALA A 1 88 ? -0.024 5.341 6.665 1.00 98.81 88 ALA A N 1
ATOM 686 C CA . ALA A 1 88 ? 0.786 5.254 7.871 1.00 98.81 88 ALA A CA 1
ATOM 687 C C . ALA A 1 88 ? 1.675 6.495 8.035 1.00 98.81 88 ALA A C 1
ATOM 689 O O . ALA A 1 88 ? 1.624 7.155 9.071 1.00 98.81 88 ALA A O 1
ATOM 690 N N . GLU A 1 89 ? 2.398 6.883 6.983 1.00 98.62 89 GLU A N 1
ATOM 691 C CA . GLU A 1 89 ? 3.259 8.067 6.980 1.00 98.62 89 GLU A CA 1
ATOM 692 C C . GLU A 1 89 ? 2.466 9.361 7.238 1.00 98.62 89 GLU A C 1
ATOM 694 O O . GLU A 1 89 ? 2.837 10.160 8.098 1.00 98.62 89 GLU A O 1
ATOM 699 N N . LYS A 1 90 ? 1.325 9.558 6.559 1.00 98.69 90 LYS A N 1
ATOM 700 C CA . LYS A 1 90 ? 0.479 10.758 6.723 1.00 98.69 90 LYS A CA 1
ATOM 701 C C . LYS A 1 90 ? -0.216 10.858 8.076 1.00 98.69 90 LYS A C 1
ATOM 703 O O . LYS A 1 90 ? -0.6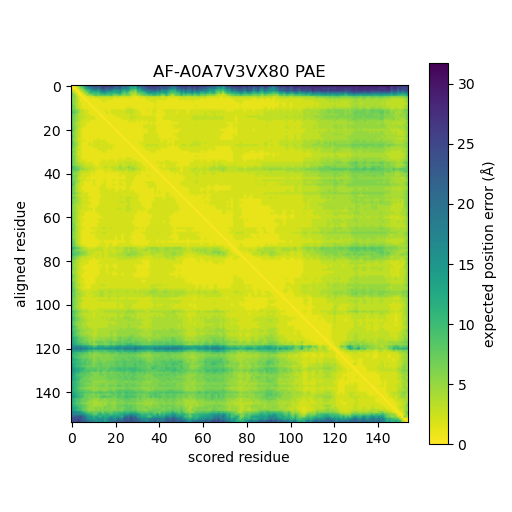49 11.952 8.444 1.00 98.69 90 LYS A O 1
ATOM 708 N N . MET A 1 91 ? -0.367 9.745 8.784 1.00 98.50 91 MET A N 1
ATOM 709 C CA . MET A 1 91 ? -0.971 9.694 10.114 1.00 98.50 91 MET A CA 1
ATOM 710 C C . MET A 1 91 ? 0.066 9.564 11.238 1.00 98.50 91 MET A C 1
ATOM 712 O O . MET A 1 91 ? -0.321 9.547 12.403 1.00 98.50 91 MET A O 1
ATOM 716 N N . GLY A 1 92 ? 1.365 9.490 10.919 1.00 98.44 92 GLY A N 1
ATOM 717 C CA . GLY A 1 92 ? 2.422 9.272 11.911 1.00 98.44 92 GLY A CA 1
ATOM 718 C C . GLY A 1 92 ? 2.363 7.889 12.573 1.00 98.44 92 GLY A C 1
ATOM 719 O O . GLY A 1 92 ? 2.792 7.734 13.715 1.00 98.44 92 GLY A O 1
ATOM 720 N N . LEU A 1 93 ? 1.798 6.896 11.884 1.00 98.50 93 LEU A N 1
ATOM 721 C CA . LEU A 1 93 ? 1.700 5.513 12.345 1.00 98.50 93 LEU A CA 1
ATOM 722 C C . LEU A 1 93 ? 2.964 4.723 11.960 1.00 98.50 93 LEU A C 1
ATOM 724 O O . LEU A 1 93 ? 3.660 5.093 11.011 1.00 98.50 93 LEU A O 1
ATOM 728 N N . PRO A 1 94 ? 3.255 3.600 12.643 1.00 97.44 94 PRO A N 1
ATOM 729 C CA . PRO A 1 94 ? 4.343 2.711 12.246 1.00 97.44 94 PRO A CA 1
ATOM 730 C C . PRO A 1 94 ? 4.174 2.207 10.804 1.00 97.44 94 PRO A C 1
ATOM 732 O O . PRO A 1 94 ? 3.090 1.768 10.422 1.00 97.44 94 PRO A O 1
ATOM 735 N N . GLY A 1 95 ? 5.249 2.226 10.014 1.00 96.44 95 GLY A N 1
ATOM 736 C CA . GLY A 1 95 ? 5.237 1.758 8.628 1.00 96.44 95 GLY A CA 1
ATOM 737 C C . GLY A 1 95 ? 6.599 1.882 7.943 1.00 96.44 95 GLY A C 1
ATOM 738 O O . GLY A 1 95 ? 7.532 2.460 8.493 1.00 96.44 95 GLY A O 1
ATOM 739 N N . ILE A 1 96 ? 6.706 1.337 6.728 1.00 96.62 96 ILE A N 1
ATOM 740 C CA . ILE A 1 96 ? 7.956 1.311 5.940 1.00 96.62 96 ILE A CA 1
ATOM 741 C C . ILE A 1 96 ? 8.279 2.636 5.221 1.00 96.62 96 ILE A C 1
ATOM 743 O O . ILE A 1 96 ? 9.390 2.806 4.719 1.00 96.62 96 ILE A O 1
ATOM 747 N N . GLY A 1 97 ? 7.320 3.566 5.167 1.00 97.69 97 GLY A N 1
ATOM 748 C CA . GLY A 1 97 ? 7.403 4.813 4.399 1.00 97.69 97 GLY A CA 1
ATOM 749 C C . GLY A 1 97 ? 6.984 4.647 2.935 1.00 97.69 97 GLY A C 1
ATOM 750 O O . GLY A 1 97 ? 7.189 3.594 2.323 1.00 97.69 97 GLY A O 1
ATOM 751 N N . TYR A 1 98 ? 6.373 5.687 2.368 1.00 97.75 98 TYR A N 1
ATOM 752 C CA . TYR A 1 98 ? 5.749 5.621 1.044 1.00 97.75 98 TYR A CA 1
ATOM 753 C C . TYR A 1 98 ? 6.766 5.392 -0.079 1.00 97.75 98 TYR A C 1
ATOM 755 O O . TYR A 1 98 ? 6.575 4.519 -0.925 1.00 97.75 98 TYR A O 1
ATOM 763 N N . GLU A 1 99 ? 7.891 6.109 -0.060 1.00 97.00 99 GLU A N 1
ATOM 764 C CA . GLU A 1 99 ? 8.940 5.933 -1.074 1.00 97.00 99 GLU A CA 1
ATOM 765 C C . GLU A 1 99 ? 9.586 4.547 -1.017 1.00 97.00 99 GLU A C 1
ATOM 767 O O . GLU A 1 99 ? 9.894 3.963 -2.058 1.00 97.00 99 GLU A O 1
ATOM 772 N N . THR A 1 100 ? 9.751 3.984 0.183 1.00 96.94 100 THR A N 1
ATOM 773 C CA . THR A 1 100 ? 10.217 2.603 0.344 1.00 96.94 100 THR A CA 1
ATOM 774 C C . THR A 1 100 ? 9.224 1.640 -0.291 1.00 96.94 100 THR A C 1
ATOM 776 O O . THR A 1 100 ? 9.627 0.826 -1.114 1.00 96.94 100 THR A O 1
ATOM 779 N N . ALA A 1 101 ? 7.928 1.766 0.015 1.00 97.06 101 ALA A N 1
ATOM 780 C CA . ALA A 1 101 ? 6.892 0.926 -0.581 1.00 97.06 101 ALA A CA 1
ATOM 781 C C . ALA A 1 101 ? 6.936 0.961 -2.117 1.00 97.06 101 ALA A C 1
ATOM 783 O O . ALA A 1 101 ? 6.988 -0.091 -2.748 1.00 97.06 101 ALA A O 1
ATOM 784 N N . LEU A 1 102 ? 7.035 2.154 -2.718 1.00 95.88 102 LEU A N 1
ATOM 785 C CA . LEU A 1 102 ? 7.149 2.299 -4.173 1.00 95.88 102 LEU A CA 1
ATOM 786 C C . LEU A 1 102 ? 8.390 1.603 -4.745 1.00 95.88 102 LEU A C 1
ATOM 788 O O . LEU A 1 102 ? 8.312 1.023 -5.822 1.00 95.88 102 LEU A O 1
ATOM 792 N N . ARG A 1 103 ? 9.532 1.621 -4.048 1.00 95.31 103 ARG A N 1
ATOM 793 C CA . ARG A 1 103 ? 10.743 0.901 -4.489 1.00 95.31 103 ARG A CA 1
ATOM 794 C C . ARG A 1 103 ? 10.568 -0.620 -4.484 1.00 95.31 103 ARG A C 1
ATOM 796 O O . ARG A 1 103 ? 11.250 -1.286 -5.255 1.00 95.31 103 ARG A O 1
ATOM 803 N N . PHE A 1 104 ? 9.683 -1.154 -3.643 1.00 92.75 104 PHE A N 1
ATOM 804 C CA . PHE A 1 104 ? 9.397 -2.589 -3.565 1.00 92.75 104 PHE A CA 1
ATOM 805 C C . PHE A 1 104 ? 8.274 -3.044 -4.501 1.00 92.75 104 PHE A C 1
ATOM 807 O O . PHE A 1 104 ? 8.269 -4.203 -4.899 1.00 92.75 104 PHE A O 1
ATOM 814 N N . THR A 1 105 ? 7.337 -2.172 -4.872 1.00 93.94 105 THR A N 1
ATOM 815 C CA . THR A 1 105 ? 6.166 -2.577 -5.671 1.00 93.94 105 THR A CA 1
ATOM 816 C C . THR A 1 105 ? 6.213 -2.106 -7.122 1.00 93.94 105 THR A C 1
ATOM 818 O O . THR A 1 105 ? 5.584 -2.720 -7.980 1.00 93.94 105 THR A O 1
ATOM 821 N N . ASP A 1 106 ? 6.975 -1.053 -7.437 1.00 94.19 106 ASP A N 1
ATOM 822 C CA . ASP A 1 106 ? 7.223 -0.622 -8.816 1.00 94.19 106 ASP A CA 1
ATOM 823 C C . ASP A 1 106 ? 8.464 -1.336 -9.365 1.00 94.19 106 ASP A C 1
ATOM 825 O O . ASP A 1 106 ? 9.596 -1.113 -8.924 1.00 94.19 106 ASP A O 1
ATOM 829 N N . LYS A 1 107 ? 8.263 -2.191 -10.373 1.00 91.88 107 LYS 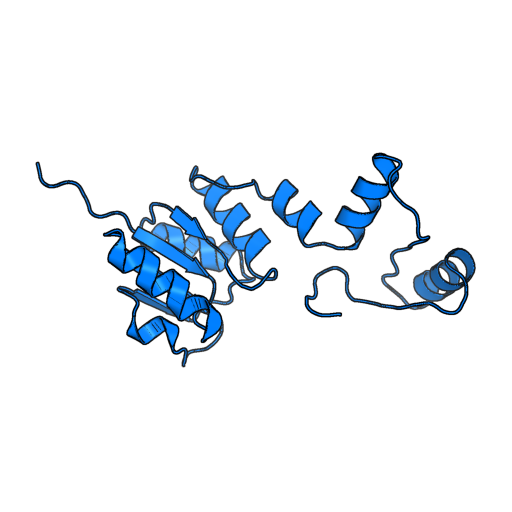A N 1
ATOM 830 C CA . LYS A 1 107 ? 9.336 -3.019 -10.946 1.00 91.88 107 LYS A CA 1
ATOM 831 C C . LYS A 1 107 ? 10.449 -2.195 -11.582 1.00 91.88 107 LYS A C 1
ATOM 833 O O . LYS A 1 107 ? 11.594 -2.644 -11.587 1.00 91.88 107 LYS A O 1
ATOM 838 N N . TYR A 1 108 ? 10.143 -1.030 -12.148 1.00 93.31 108 TYR A N 1
ATOM 839 C CA . TYR A 1 108 ? 11.166 -0.179 -12.744 1.00 93.31 108 TYR A CA 1
ATOM 840 C C . TYR A 1 108 ? 12.005 0.491 -11.657 1.00 93.31 108 TYR A C 1
ATOM 842 O O . TYR A 1 108 ? 13.234 0.425 -11.717 1.00 93.31 108 TYR A O 1
ATOM 850 N N . ARG A 1 109 ? 11.363 1.057 -10.626 1.00 94.81 109 ARG A N 1
ATOM 851 C CA . ARG A 1 109 ? 12.069 1.633 -9.468 1.00 94.81 109 ARG A CA 1
ATOM 852 C C . ARG A 1 109 ? 12.928 0.590 -8.759 1.00 94.81 109 ARG A C 1
ATOM 854 O O . ARG A 1 109 ? 14.085 0.868 -8.455 1.00 94.81 109 ARG A O 1
ATOM 861 N N . MET A 1 110 ? 12.389 -0.611 -8.560 1.00 94.50 110 MET A N 1
ATOM 862 C CA . MET A 1 110 ? 13.107 -1.741 -7.977 1.00 94.50 110 MET A CA 1
ATOM 863 C C . MET A 1 110 ? 14.358 -2.086 -8.788 1.00 94.50 110 MET A C 1
ATOM 865 O O . MET A 1 110 ? 15.458 -2.101 -8.246 1.00 94.50 110 MET A O 1
ATOM 869 N N . ARG A 1 111 ? 14.214 -2.320 -10.101 1.00 93.94 111 ARG A N 1
ATOM 870 C CA . ARG A 1 111 ? 15.350 -2.674 -10.967 1.00 93.94 111 ARG A CA 1
ATOM 871 C C . ARG A 1 111 ? 16.394 -1.567 -11.042 1.00 93.94 111 ARG A C 1
ATOM 873 O O . ARG A 1 111 ? 17.583 -1.858 -11.070 1.00 93.94 111 ARG A O 1
ATOM 880 N N . ARG A 1 112 ? 15.967 -0.303 -11.035 1.00 94.19 112 ARG A N 1
ATOM 881 C CA . ARG A 1 112 ? 16.882 0.836 -10.933 1.00 94.19 112 ARG A CA 1
ATOM 882 C C . ARG A 1 112 ? 17.696 0.807 -9.647 1.00 94.19 112 ARG A C 1
ATOM 884 O O . ARG A 1 112 ? 18.911 0.921 -9.722 1.00 94.19 112 ARG A O 1
ATOM 891 N N . LEU A 1 113 ? 17.048 0.606 -8.502 1.00 94.69 113 LEU A N 1
ATOM 892 C CA . LEU A 1 113 ? 17.730 0.530 -7.212 1.00 94.69 113 LEU A CA 1
ATOM 893 C C . LEU A 1 113 ? 18.722 -0.645 -7.158 1.00 94.69 113 LEU A C 1
ATOM 895 O O . LEU A 1 113 ? 19.840 -0.489 -6.677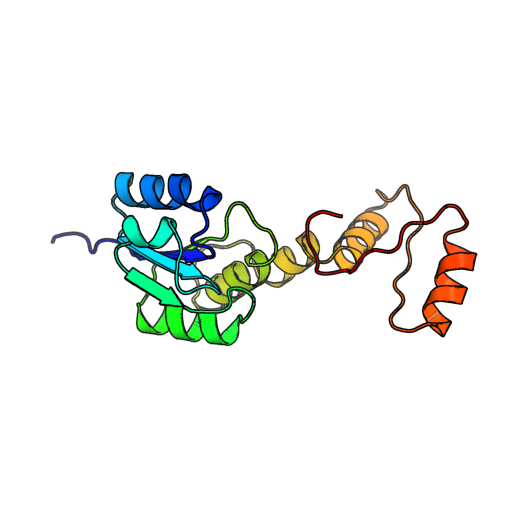 1.00 94.69 113 LEU A O 1
ATOM 899 N N . VAL A 1 114 ? 18.336 -1.807 -7.692 1.00 94.75 114 VAL A N 1
ATOM 900 C CA . VAL A 1 114 ? 19.200 -2.996 -7.783 1.00 94.75 114 VAL A CA 1
ATOM 901 C C . VAL A 1 114 ? 20.401 -2.745 -8.707 1.00 94.75 114 VAL A C 1
ATOM 903 O O . VAL A 1 114 ? 21.521 -3.139 -8.379 1.00 94.75 114 VAL A O 1
ATOM 906 N N . ALA A 1 115 ? 20.202 -2.041 -9.825 1.00 93.56 115 ALA A N 1
ATOM 907 C CA . ALA A 1 115 ? 21.279 -1.650 -10.735 1.00 93.56 115 ALA A CA 1
ATOM 908 C C . ALA A 1 115 ? 22.239 -0.629 -10.117 1.00 93.56 115 ALA A C 1
ATOM 910 O O . ALA A 1 115 ? 23.449 -0.804 -10.215 1.00 93.56 115 ALA A O 1
ATOM 911 N N . GLU A 1 116 ? 21.717 0.393 -9.437 1.00 94.25 116 GLU A N 1
ATOM 912 C CA . GLU A 1 116 ? 22.517 1.382 -8.702 1.00 94.25 116 GLU A CA 1
ATOM 913 C C . GLU A 1 116 ? 23.348 0.728 -7.584 1.00 94.25 116 GLU A C 1
ATOM 915 O O . GLU A 1 116 ? 24.458 1.171 -7.301 1.00 94.25 116 GLU A O 1
ATOM 920 N N . ALA A 1 117 ? 22.852 -0.367 -6.997 1.00 95.56 117 ALA A N 1
ATOM 921 C CA . ALA A 1 117 ? 23.577 -1.170 -6.014 1.00 95.56 117 ALA A CA 1
ATOM 922 C C . ALA A 1 117 ? 24.613 -2.139 -6.625 1.00 95.56 117 ALA A C 1
ATOM 924 O O . ALA A 1 117 ? 25.299 -2.836 -5.880 1.00 95.56 117 ALA A O 1
ATOM 925 N N . GLY A 1 118 ? 24.727 -2.220 -7.956 1.00 95.56 118 GLY A N 1
ATOM 926 C CA . GLY A 1 118 ? 25.643 -3.143 -8.636 1.00 95.56 118 GLY A CA 1
ATOM 927 C C . GLY A 1 118 ? 25.217 -4.615 -8.576 1.00 95.56 118 GLY A C 1
ATOM 928 O O . GLY A 1 118 ? 26.041 -5.495 -8.800 1.00 95.56 118 GLY A O 1
ATOM 929 N N . LEU A 1 119 ? 23.943 -4.891 -8.276 1.00 94.50 119 LEU A N 1
ATOM 930 C CA . LEU A 1 119 ? 23.393 -6.243 -8.097 1.00 94.50 119 LEU A CA 1
ATOM 931 C C . LEU A 1 119 ? 22.551 -6.715 -9.296 1.00 94.50 119 LEU A C 1
ATOM 933 O O . LEU A 1 119 ? 21.879 -7.742 -9.230 1.00 94.50 119 LEU A O 1
ATOM 937 N N . GLN A 1 120 ? 22.518 -5.944 -10.384 1.00 90.12 120 GLN A N 1
ATOM 938 C CA . GLN A 1 120 ? 21.655 -6.221 -11.529 1.00 90.12 120 GLN A CA 1
ATOM 939 C C . GLN A 1 120 ? 22.335 -7.150 -12.538 1.00 90.12 120 GLN A C 1
ATOM 941 O O . GLN A 1 120 ? 23.314 -6.773 -13.175 1.00 90.12 120 GLN A O 1
ATOM 946 N N . GLU A 1 121 ? 21.736 -8.317 -12.769 1.00 81.31 121 GLU A N 1
ATOM 947 C CA . GLU A 1 121 ? 22.250 -9.304 -13.731 1.00 81.31 121 GLU A CA 1
ATOM 948 C C . GLU A 1 121 ? 21.542 -9.262 -15.099 1.00 81.31 121 GLU A C 1
ATOM 950 O O . GLU A 1 121 ? 22.081 -9.726 -16.100 1.00 81.31 121 GLU A O 1
ATOM 955 N N . THR A 1 122 ? 20.331 -8.695 -15.182 1.00 89.75 122 THR A N 1
ATOM 956 C CA . THR A 1 122 ? 19.518 -8.685 -16.415 1.00 89.75 122 THR A CA 1
ATOM 957 C C . THR A 1 122 ? 19.264 -7.269 -16.928 1.00 89.75 122 THR A C 1
ATOM 959 O O . THR A 1 122 ? 18.808 -6.399 -16.176 1.00 89.75 122 THR A O 1
ATOM 962 N N . ARG A 1 123 ? 19.481 -7.049 -18.234 1.00 93.94 123 ARG A N 1
ATOM 963 C CA . ARG A 1 123 ? 19.110 -5.796 -18.914 1.00 93.94 123 ARG A CA 1
ATOM 964 C C . ARG A 1 123 ? 17.610 -5.534 -18.785 1.00 93.94 123 ARG A C 1
ATOM 966 O O . ARG A 1 123 ? 16.793 -6.448 -18.862 1.00 93.94 123 ARG A O 1
ATOM 973 N N . PHE A 1 124 ? 17.249 -4.273 -18.590 1.00 94.94 124 PHE A N 1
ATOM 974 C CA . PHE A 1 124 ? 15.863 -3.832 -18.511 1.00 94.94 124 PHE A CA 1
ATOM 975 C C . PHE A 1 124 ? 15.738 -2.409 -19.045 1.00 94.94 124 PHE A C 1
ATOM 977 O O . PHE A 1 124 ? 16.684 -1.630 -18.970 1.00 94.94 124 PHE A O 1
ATOM 984 N N . ALA A 1 125 ? 14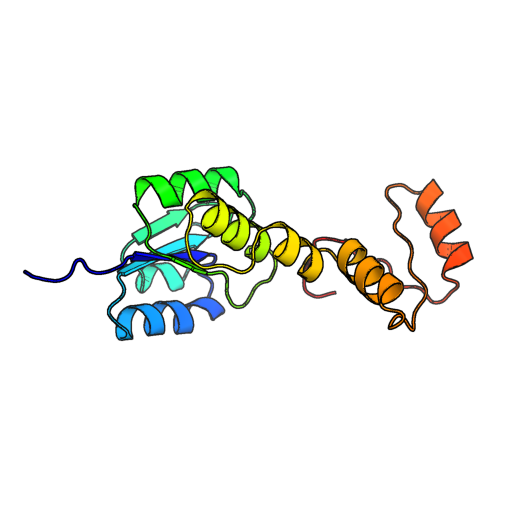.554 -2.070 -19.537 1.00 94.94 125 ALA A N 1
ATOM 985 C CA . ALA A 1 125 ? 14.190 -0.719 -19.933 1.00 94.94 125 ALA A CA 1
ATOM 986 C C . ALA A 1 125 ? 12.713 -0.472 -19.596 1.00 94.94 125 ALA A C 1
ATOM 988 O O . ALA A 1 125 ? 11.938 -1.419 -19.442 1.00 94.94 125 ALA A O 1
ATOM 989 N N . GLN A 1 126 ? 12.338 0.798 -19.449 1.00 95.50 126 GLN A N 1
ATOM 990 C CA . GLN A 1 126 ? 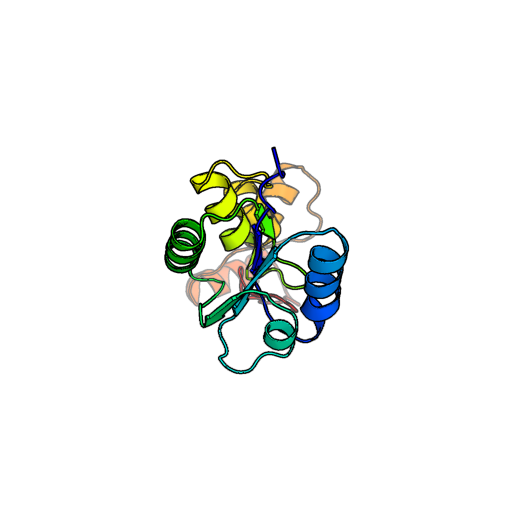10.942 1.222 -19.383 1.00 95.50 126 GLN A CA 1
ATOM 991 C C . GLN A 1 126 ? 10.528 1.729 -20.763 1.00 95.50 126 GLN A C 1
ATOM 993 O O . GLN A 1 126 ? 11.296 2.445 -21.398 1.00 95.50 126 GLN A O 1
ATOM 998 N N . ALA A 1 127 ? 9.313 1.384 -21.181 1.00 95.38 127 ALA A N 1
ATOM 999 C CA . ALA A 1 127 ? 8.668 1.943 -22.358 1.00 95.38 127 ALA A CA 1
ATOM 1000 C C . ALA A 1 127 ? 7.250 2.390 -21.992 1.00 95.38 127 ALA A C 1
ATOM 1002 O O . ALA A 1 127 ? 6.532 1.670 -21.293 1.00 95.38 127 ALA A O 1
ATOM 1003 N N . LYS A 1 128 ? 6.867 3.587 -22.432 1.00 94.75 128 LYS A N 1
ATOM 1004 C CA . LYS A 1 128 ? 5.552 4.207 -22.203 1.00 94.75 128 LYS A CA 1
ATOM 1005 C C . LYS A 1 128 ? 4.710 4.278 -23.472 1.00 94.75 128 LYS A C 1
ATOM 1007 O O . LYS A 1 128 ? 3.501 4.475 -23.388 1.00 94.75 128 LYS A O 1
ATOM 1012 N N . ASP A 1 129 ? 5.341 4.103 -24.626 1.00 95.31 129 ASP A N 1
ATOM 1013 C CA . ASP A 1 129 ? 4.705 4.070 -25.934 1.00 95.31 129 ASP A CA 1
ATOM 1014 C C . ASP A 1 129 ? 5.419 3.079 -26.868 1.00 95.31 129 ASP A C 1
ATOM 1016 O O . ASP A 1 129 ? 6.422 2.458 -26.507 1.00 95.31 129 ASP A O 1
ATOM 1020 N N . ALA A 1 130 ? 4.872 2.904 -28.073 1.00 94.38 130 ALA A N 1
ATOM 1021 C CA . ALA A 1 130 ? 5.402 1.967 -29.060 1.00 94.38 130 ALA A CA 1
ATOM 1022 C C . ALA A 1 130 ? 6.826 2.323 -29.524 1.00 94.38 130 ALA A C 1
ATOM 1024 O O . ALA A 1 130 ? 7.629 1.429 -29.767 1.00 94.38 130 ALA A O 1
ATOM 1025 N N . LYS A 1 131 ? 7.167 3.614 -29.602 1.00 93.94 131 LYS A N 1
ATOM 1026 C CA . LYS A 1 131 ? 8.494 4.050 -30.047 1.00 93.94 131 LYS A CA 1
ATOM 1027 C C . LYS A 1 131 ? 9.552 3.740 -28.990 1.00 93.94 131 LYS A C 1
ATOM 1029 O O . LYS A 1 131 ? 10.639 3.272 -29.317 1.00 93.94 131 LYS A O 1
ATOM 1034 N N . GLU A 1 132 ? 9.242 3.996 -27.722 1.00 96.50 132 GLU A N 1
ATOM 1035 C CA . GLU A 1 132 ? 10.106 3.603 -26.609 1.00 96.50 132 GLU A CA 1
ATOM 1036 C C . GLU A 1 132 ? 10.231 2.077 -26.506 1.00 96.50 132 GLU A C 1
ATOM 1038 O O . GLU A 1 132 ? 11.284 1.577 -26.109 1.00 96.50 132 GLU A O 1
ATOM 1043 N N . LEU A 1 133 ? 9.187 1.333 -26.891 1.00 95.62 133 LEU A N 1
ATOM 1044 C CA . LEU A 1 133 ? 9.209 -0.127 -26.888 1.00 95.62 133 LEU A CA 1
ATOM 1045 C C . LEU A 1 133 ? 10.209 -0.695 -27.902 1.00 95.62 133 LEU A C 1
ATOM 1047 O O . LEU A 1 133 ? 1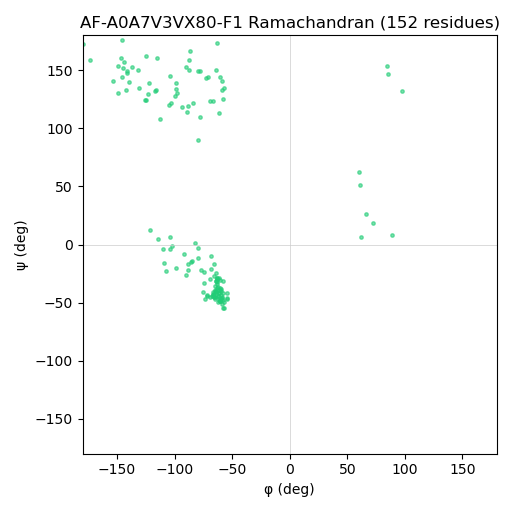0.949 -1.610 -27.546 1.00 95.62 133 LEU A O 1
ATOM 1051 N N . ASP A 1 134 ? 10.279 -0.140 -29.113 1.00 95.50 134 ASP A N 1
ATOM 1052 C CA . ASP A 1 134 ? 11.240 -0.580 -30.133 1.00 95.50 134 ASP A CA 1
ATOM 1053 C C . ASP A 1 134 ? 12.688 -0.388 -29.655 1.00 95.50 134 ASP A C 1
ATOM 1055 O O . ASP A 1 134 ? 13.495 -1.320 -29.688 1.00 95.50 134 ASP A O 1
ATOM 1059 N N . ALA A 1 135 ? 13.000 0.792 -29.109 1.00 95.75 135 ALA A N 1
ATOM 1060 C CA . ALA A 1 135 ? 14.320 1.082 -28.547 1.00 95.75 135 ALA A CA 1
ATOM 1061 C C . ALA A 1 135 ? 14.650 0.188 -27.335 1.00 95.75 135 ALA A C 1
ATOM 1063 O O . ALA A 1 135 ? 15.779 -0.285 -27.179 1.00 95.75 135 ALA A O 1
ATOM 1064 N N . ALA A 1 136 ? 13.661 -0.079 -26.475 1.00 95.81 136 ALA A N 1
ATOM 1065 C CA . ALA A 1 136 ? 13.808 -1.000 -25.354 1.00 95.81 136 ALA A CA 1
ATOM 1066 C C . ALA A 1 136 ? 14.078 -2.437 -25.825 1.00 95.81 136 ALA A C 1
ATOM 1068 O O . ALA A 1 136 ? 14.914 -3.122 -25.233 1.00 95.81 136 ALA A O 1
ATOM 1069 N N . ALA A 1 137 ? 13.402 -2.893 -26.882 1.00 96.31 137 ALA A N 1
ATOM 1070 C CA . ALA A 1 137 ? 13.584 -4.227 -27.441 1.00 96.31 137 ALA A CA 1
ATOM 1071 C C . ALA A 1 137 ? 14.979 -4.406 -28.053 1.00 96.31 137 ALA A C 1
ATOM 1073 O O . ALA A 1 137 ? 15.613 -5.436 -27.817 1.00 96.31 137 ALA A O 1
ATOM 1074 N N . GLU A 1 138 ? 15.485 -3.393 -28.760 1.00 96.50 138 GLU A N 1
ATOM 1075 C CA . GLU A 1 138 ? 16.849 -3.386 -29.299 1.00 96.50 138 GLU A CA 1
ATOM 1076 C C . GLU A 1 138 ? 17.903 -3.449 -28.180 1.00 96.50 138 GLU A C 1
ATOM 1078 O O . GLU A 1 138 ? 18.836 -4.249 -28.245 1.00 96.50 138 GLU A O 1
ATOM 1083 N N . TYR A 1 139 ? 17.722 -2.670 -27.108 1.00 95.94 139 TYR A N 1
ATOM 1084 C CA . TYR A 1 139 ? 18.644 -2.656 -25.969 1.00 95.94 139 TYR A CA 1
ATOM 1085 C C . TYR A 1 139 ? 18.614 -3.952 -25.140 1.00 95.94 139 TYR A C 1
ATOM 1087 O O . TYR A 1 139 ? 19.660 -4.482 -24.751 1.00 95.94 139 TYR A O 1
ATOM 1095 N N . VAL A 1 140 ? 17.421 -4.467 -24.822 1.00 96.19 140 VAL A N 1
ATOM 1096 C CA . VAL A 1 140 ? 17.269 -5.674 -23.995 1.00 96.19 140 VAL A CA 1
ATOM 1097 C C . VAL A 1 140 ? 17.691 -6.919 -24.783 1.00 96.19 140 VAL A C 1
ATOM 1099 O O . VAL A 1 140 ? 18.475 -7.723 -24.263 1.00 96.19 140 VAL A O 1
ATOM 1102 N N . GLY A 1 141 ? 17.263 -7.027 -26.043 1.00 96.62 141 GLY A N 1
ATOM 1103 C CA . GLY A 1 141 ? 17.483 -8.173 -26.926 1.00 96.62 141 GLY A CA 1
ATOM 1104 C C . GLY A 1 141 ? 16.454 -9.295 -26.738 1.00 96.62 141 GLY A C 1
ATOM 1105 O O . GLY A 1 141 ? 15.876 -9.452 -25.664 1.00 96.62 141 GLY A O 1
ATOM 1106 N N . PHE A 1 142 ? 16.226 -10.088 -27.791 1.00 94.94 142 PHE A N 1
ATOM 1107 C CA . PHE A 1 142 ? 15.293 -11.221 -27.771 1.00 94.94 142 PHE A CA 1
ATOM 1108 C C . PHE A 1 142 ? 15.951 -12.532 -27.287 1.00 94.94 142 PHE A C 1
ATOM 1110 O O . PHE A 1 142 ? 17.135 -12.747 -27.555 1.00 94.94 142 PHE A O 1
ATOM 1117 N N . PRO A 1 143 ? 15.183 -13.445 -26.651 1.00 94.94 143 PRO A N 1
ATOM 1118 C CA . PRO A 1 143 ? 13.784 -13.276 -26.241 1.00 94.94 143 PRO A CA 1
ATOM 1119 C C . PRO A 1 143 ? 13.646 -12.297 -25.062 1.00 94.94 143 PRO A C 1
ATOM 1121 O O . PRO A 1 143 ? 14.483 -12.281 -24.164 1.00 94.94 143 PRO A O 1
ATOM 1124 N N . LEU A 1 144 ? 12.569 -11.503 -25.055 1.00 95.31 144 LEU A N 1
ATOM 1125 C CA . LEU A 1 144 ? 12.263 -10.542 -23.988 1.00 95.31 144 LEU A CA 1
ATOM 1126 C C . LEU A 1 144 ? 10.869 -10.768 -23.400 1.00 95.31 144 LEU A C 1
ATOM 1128 O O . LEU A 1 144 ? 10.014 -11.403 -24.015 1.00 95.31 144 LEU A O 1
ATOM 1132 N N . VAL A 1 145 ? 10.641 -10.204 -22.213 1.00 94.44 145 VAL A N 1
ATOM 1133 C CA . VAL A 1 145 ? 9.348 -10.221 -21.515 1.00 94.44 145 VAL A CA 1
ATOM 1134 C C . VAL A 1 145 ? 8.911 -8.788 -21.236 1.00 94.44 145 VAL A C 1
ATOM 1136 O O . VAL A 1 145 ? 9.663 -8.009 -20.647 1.00 94.44 145 VAL A O 1
ATOM 1139 N N . ILE A 1 146 ? 7.675 -8.460 -21.610 1.00 93.12 146 ILE A N 1
ATOM 1140 C CA . ILE A 1 146 ? 7.026 -7.185 -21.287 1.00 93.12 146 ILE A CA 1
ATOM 1141 C C . ILE A 1 146 ? 6.108 -7.407 -20.088 1.00 93.12 146 ILE A C 1
ATOM 1143 O O . ILE A 1 146 ? 5.349 -8.373 -20.053 1.00 93.12 146 ILE A O 1
ATOM 1147 N N . LYS A 1 147 ? 6.164 -6.506 -19.105 1.00 91.50 147 LYS A N 1
ATOM 1148 C CA . LYS A 1 147 ? 5.272 -6.528 -17.943 1.00 91.50 147 LYS A CA 1
ATOM 1149 C C . LYS A 1 147 ? 4.937 -5.114 -17.463 1.00 91.50 147 LYS A C 1
ATOM 1151 O O . LYS A 1 147 ? 5.832 -4.265 -17.480 1.00 91.50 147 LYS A O 1
ATOM 1156 N N . PRO A 1 148 ? 3.707 -4.859 -16.980 1.00 91.38 148 PRO A N 1
ATOM 1157 C CA . PRO A 1 148 ? 3.370 -3.590 -16.342 1.00 91.38 148 PRO A CA 1
ATOM 1158 C C . PRO A 1 148 ? 4.233 -3.339 -15.099 1.00 91.38 148 PRO A C 1
ATOM 1160 O O . PRO A 1 148 ? 4.569 -4.272 -14.353 1.00 91.38 148 PRO A O 1
ATOM 1163 N N . VAL A 1 149 ? 4.585 -2.074 -14.861 1.00 90.06 149 VAL A N 1
ATOM 1164 C CA . VAL A 1 149 ? 5.477 -1.685 -13.754 1.00 90.06 149 VAL A CA 1
ATOM 1165 C C . VAL A 1 149 ? 4.826 -1.857 -12.382 1.00 90.06 149 VAL A C 1
ATOM 1167 O O . VAL A 1 149 ? 5.522 -2.205 -11.434 1.00 90.06 149 VAL A O 1
ATOM 1170 N N . ASP A 1 150 ? 3.506 -1.716 -12.306 1.00 82.81 150 ASP A N 1
ATOM 1171 C CA . ASP A 1 150 ? 2.678 -1.595 -11.098 1.00 82.81 150 ASP A CA 1
ATOM 1172 C C . ASP A 1 150 ? 1.708 -2.772 -10.877 1.00 82.81 150 ASP A C 1
ATOM 1174 O O . ASP A 1 150 ? 0.921 -2.769 -9.936 1.00 82.81 150 ASP A O 1
ATOM 1178 N N . SER A 1 151 ? 1.767 -3.805 -11.721 1.00 78.62 151 SER A N 1
ATOM 1179 C CA . SER A 1 151 ? 0.941 -5.013 -11.563 1.00 78.62 151 SER A CA 1
ATOM 1180 C C . SER A 1 151 ? 1.579 -6.062 -10.634 1.00 78.62 151 SER A C 1
ATOM 1182 O O . SER A 1 151 ? 2.779 -6.017 -10.363 1.00 78.62 151 SER A O 1
ATOM 1184 N N . GLN A 1 152 ? 0.809 -7.059 -10.199 1.00 72.69 152 GLN A N 1
ATOM 1185 C CA . GLN A 1 152 ? 1.289 -8.235 -9.459 1.00 72.69 152 GLN A CA 1
ATOM 1186 C C . GLN A 1 152 ? 1.078 -9.524 -10.278 1.00 72.69 152 GLN A C 1
ATOM 1188 O O . GLN A 1 152 ? 0.252 -9.543 -11.185 1.00 72.69 152 GLN A O 1
ATOM 1193 N N . SER A 1 153 ? 1.805 -10.600 -9.946 1.00 58.06 153 SER A N 1
ATOM 1194 C CA . SER A 1 153 ? 1.661 -11.937 -10.564 1.00 58.06 153 SER A CA 1
ATOM 1195 C C . SER A 1 153 ? 1.925 -11.986 -12.081 1.00 58.06 153 SER A C 1
ATOM 1197 O O . SER A 1 153 ? 1.039 -12.325 -12.862 1.00 58.06 153 SER A O 1
ATOM 1199 N N . SER A 1 154 ? 3.152 -11.659 -12.504 1.00 52.88 154 SER A N 1
ATOM 1200 C CA . SER A 1 154 ? 3.609 -11.776 -13.904 1.00 52.88 154 SER A CA 1
ATOM 1201 C C . SER A 1 154 ? 4.904 -12.559 -14.017 1.00 52.88 154 SER A C 1
ATOM 1203 O O . SER A 1 154 ? 5.780 -12.335 -13.148 1.00 52.88 154 SER A O 1
#

Nearest PDB structures (foldseek):
  2dwc-assembly1_B  TM=7.780E-01  e=2.997E-09  Pyrococcus horikoshii OT3
  1kj8-assembly1_A  TM=8.502E-01  e=3.250E-08  Escherichia coli
  1kjq-assembly1_B  TM=8.440E-01  e=4.177E-08  Escherichia coli
  2dwc-assembly1_A  TM=7.588E-01  e=3.852E-09  Pyrococcus horikoshii OT3
  2czg-assembly1_B  TM=7.252E-01  e=6.362E-09  Pyrococcus horikoshii OT3

pLDDT: mean 94.83, std 7.83, range [47.69, 98.88]

Solvent-accessible surface area (backbone atoms only — not comparable to full-atom values): 8713 Å² total; per-residue (Å²): 132,84,78,81,74,46,32,36,34,34,41,46,20,47,78,80,32,34,64,57,49,50,49,43,43,76,73,60,33,42,33,37,31,27,19,70,54,89,82,41,71,24,52,84,67,35,78,38,68,49,71,37,50,43,68,40,40,69,61,47,37,53,53,43,58,76,71,63,53,68,37,55,44,43,60,99,48,65,69,29,33,41,24,31,14,40,36,16,55,78,69,74,36,76,65,80,32,38,71,53,32,41,38,75,48,25,54,59,52,3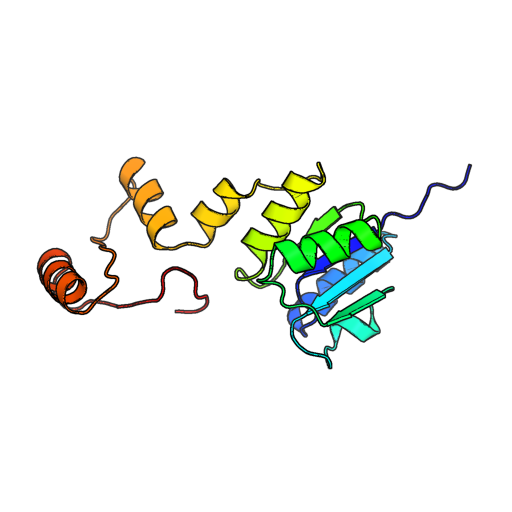1,51,50,54,36,43,77,68,73,70,59,89,71,79,78,71,83,59,91,48,73,71,44,38,54,57,33,46,69,71,52,39,86,90,75,86,89,74,72,48,70,63,80,95,127

Sequence (154 aa):
MTQKQRLLHVLGGGQWQVPTIRRARALGYRVLVTDLYADRPGYAYADYHEVMDITNREGTLSVARRYGIDGIICDTTDVGVPTAAYVAEKMGLPGIGYETALRFTDKYRMRRLVAEAGLQETRFAQAKDAKELDAAAEYVGFPLVIKPVDSQSS

Foldseek 3Di:
DPDDAAEEEEEDQAPVCLVVLQVCVVVRHAYEYEYCDPDGNSCVSHPHYDNDHLLPLVRVLVVCVVVVHQAYDYPPDLSNLLSRQSSCVVSVHDDDHNVSSCCVQFQVSVQVVCVVVVNHDADADDDPDPVSVVVRCVRRDPPDDDDHRRDPDD